Protein AF-A0AAP8PP35-F1 (afdb_monomer_lite)

Secondary structure (DSSP, 8-state):
-PPPPSSPPPEEEP-HHHHHHHHHHHHHHHHHHT-----------EEE--GGG--

Sequence (55 aa):
MAETVSPSITSLSIPKETLAKEAMRLAYKHIKDNDNQAYHICVNMELIERESARL

Organism: NCBI:txid29379

Foldseek 3Di:
DDDQDPPHDWDKAWPVVVVVVVVVVVVCCCVPVVDPDDDDDDTDIDTDDTPVPDD

InterPro domains:
  IPR028082 Periplasmic binding protein-like I [SSF53822] (1-53)
  IPR046335 Transcriptional regulator LacI/GalR-like, sensor domain [PF13377] (2-52)

Radius of gyration: 17.32 Å; chains: 1; bounding box: 39×14×46 Å

Structure (mmCIF, N/CA/C/O backbone):
data_AF-A0AAP8PP35-F1
#
_entry.id   AF-A0AAP8PP35-F1
#
loop_
_atom_site.group_PDB
_atom_site.id
_atom_site.type_symbol
_atom_site.label_atom_id
_atom_site.label_alt_id
_atom_site.label_comp_id
_atom_site.label_asym_id
_atom_site.label_entity_id
_atom_site.label_seq_id
_atom_site.pdbx_PDB_ins_code
_atom_site.Cartn_x
_atom_site.Cartn_y
_atom_site.Cartn_z
_atom_site.occupancy
_atom_site.B_iso_or_equiv
_atom_site.auth_seq_id
_atom_site.auth_comp_id
_atom_site.auth_asym_id
_atom_site.auth_atom_id
_atom_site.pdbx_PDB_model_num
ATOM 1 N N . MET A 1 1 ? 19.468 -7.342 3.484 1.00 46.75 1 MET A N 1
ATOM 2 C CA . MET A 1 1 ? 19.443 -6.317 2.418 1.00 46.75 1 MET A CA 1
ATOM 3 C C . MET A 1 1 ? 18.881 -6.983 1.177 1.00 46.75 1 MET A C 1
ATOM 5 O O . MET A 1 1 ? 19.218 -8.138 0.965 1.00 46.75 1 MET A O 1
ATOM 9 N N . ALA A 1 2 ? 17.979 -6.338 0.437 1.00 62.03 2 ALA A N 1
ATOM 10 C CA . ALA A 1 2 ? 17.505 -6.905 -0.825 1.00 62.03 2 ALA A CA 1
ATOM 11 C C . ALA A 1 2 ? 18.650 -6.845 -1.843 1.00 62.03 2 ALA A C 1
ATOM 13 O O . ALA A 1 2 ? 19.279 -5.796 -1.982 1.00 62.03 2 ALA A O 1
ATOM 14 N N . GLU A 1 3 ? 18.945 -7.962 -2.499 1.00 74.75 3 GLU A N 1
ATOM 15 C CA . GLU A 1 3 ? 19.944 -8.006 -3.564 1.00 74.75 3 GLU A CA 1
ATOM 16 C C . GLU A 1 3 ? 19.461 -7.161 -4.747 1.00 74.75 3 GLU A C 1
ATOM 18 O O . GLU A 1 3 ? 18.300 -7.233 -5.159 1.00 74.75 3 GLU A O 1
ATOM 23 N N . THR A 1 4 ? 20.342 -6.312 -5.271 1.00 80.75 4 THR A N 1
ATOM 24 C CA . THR A 1 4 ? 20.049 -5.491 -6.446 1.00 80.75 4 THR A CA 1
ATOM 25 C C . THR A 1 4 ? 20.249 -6.319 -7.708 1.00 80.75 4 THR A C 1
ATO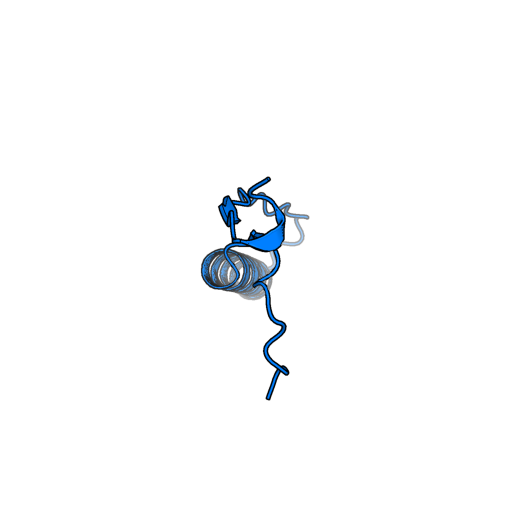M 27 O O . THR A 1 4 ? 21.339 -6.835 -7.944 1.00 80.75 4 THR A O 1
ATOM 30 N N . VAL A 1 5 ? 19.205 -6.417 -8.526 1.00 84.81 5 VAL A N 1
ATOM 31 C CA . VAL A 1 5 ? 19.219 -7.067 -9.844 1.00 84.81 5 VAL A CA 1
ATOM 32 C C . VAL A 1 5 ? 19.525 -6.054 -10.950 1.00 84.81 5 VAL A C 1
ATOM 34 O O . VAL A 1 5 ? 19.051 -4.919 -10.893 1.00 84.81 5 VAL A O 1
ATOM 37 N N . SER A 1 6 ? 20.313 -6.471 -11.948 1.00 87.25 6 SER A N 1
ATOM 38 C CA . SER A 1 6 ? 20.664 -5.683 -13.138 1.00 87.25 6 SER A CA 1
ATOM 39 C C . SER A 1 6 ? 20.308 -6.468 -14.415 1.00 87.25 6 SER A C 1
ATOM 41 O O . SER A 1 6 ? 20.703 -7.632 -14.513 1.00 87.25 6 SER A O 1
ATOM 43 N N . PRO A 1 7 ? 19.577 -5.881 -15.383 1.00 87.44 7 PRO A N 1
ATOM 44 C CA . PRO A 1 7 ? 19.000 -4.536 -15.348 1.00 87.44 7 PRO A CA 1
ATOM 45 C C . PRO A 1 7 ? 17.900 -4.405 -14.290 1.00 87.44 7 PRO A C 1
ATOM 47 O O . PRO A 1 7 ? 17.279 -5.388 -13.877 1.00 87.44 7 PRO A O 1
ATOM 50 N N . SER A 1 8 ? 17.655 -3.175 -13.842 1.00 90.88 8 SER A N 1
ATOM 51 C CA . SER A 1 8 ? 16.632 -2.938 -12.823 1.00 90.88 8 SER A CA 1
ATOM 52 C C . SER A 1 8 ? 15.241 -3.303 -13.356 1.00 90.88 8 SER A C 1
ATOM 54 O O . SER A 1 8 ? 14.873 -2.926 -14.470 1.00 90.88 8 SER A O 1
ATOM 56 N N . ILE A 1 9 ? 14.447 -4.008 -12.545 1.00 92.94 9 ILE A N 1
ATOM 57 C CA . ILE A 1 9 ? 13.157 -4.575 -12.968 1.00 92.94 9 ILE A CA 1
ATOM 58 C C . ILE A 1 9 ? 12.041 -3.528 -12.897 1.00 92.94 9 ILE A C 1
ATOM 60 O O . ILE A 1 9 ? 11.840 -2.901 -11.858 1.00 92.94 9 ILE A O 1
ATOM 64 N N . THR A 1 10 ? 11.282 -3.356 -13.978 1.00 94.31 10 THR A N 1
ATOM 65 C CA . THR A 1 10 ? 10.040 -2.562 -14.006 1.00 94.31 10 THR A CA 1
ATOM 66 C C . THR A 1 10 ? 9.016 -3.142 -13.033 1.00 94.31 10 THR A C 1
ATOM 68 O O . THR A 1 10 ? 8.778 -4.346 -13.024 1.00 94.31 10 THR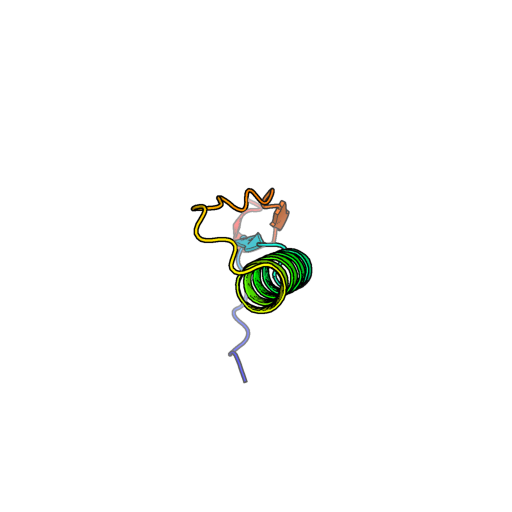 A O 1
ATOM 71 N N . SER A 1 11 ? 8.404 -2.304 -12.194 1.00 93.75 11 SER A N 1
ATOM 72 C CA . SER A 1 11 ? 7.537 -2.780 -11.107 1.00 93.75 11 SER A CA 1
ATOM 73 C C . SER A 1 11 ? 6.331 -1.886 -10.874 1.00 93.75 11 SER A C 1
ATOM 75 O O . SER A 1 11 ? 6.426 -0.673 -11.036 1.00 93.75 11 SER A O 1
ATOM 77 N N . LEU A 1 12 ? 5.252 -2.454 -10.340 1.00 95.00 12 LEU A N 1
ATOM 78 C CA . LEU A 1 12 ? 4.176 -1.677 -9.729 1.00 95.00 12 LEU A CA 1
ATOM 79 C C . LEU A 1 12 ? 4.554 -1.304 -8.291 1.00 95.00 12 LEU A C 1
ATOM 81 O O . LEU A 1 12 ? 4.827 -2.166 -7.456 1.00 95.00 12 LEU A O 1
ATOM 85 N N . SER A 1 13 ? 4.586 -0.008 -8.016 1.00 94.25 13 SER A N 1
ATOM 86 C CA . SER A 1 13 ? 4.779 0.551 -6.688 1.00 94.25 13 SER A CA 1
ATOM 87 C C . SER A 1 13 ? 3.436 0.770 -6.016 1.00 94.25 13 SER A C 1
ATOM 89 O O . SER A 1 13 ? 2.532 1.396 -6.567 1.00 94.25 13 SER A O 1
ATOM 91 N N . ILE A 1 14 ? 3.322 0.260 -4.797 1.00 94.38 14 ILE A N 1
ATOM 92 C CA . ILE A 1 14 ? 2.185 0.516 -3.918 1.00 94.38 14 ILE A CA 1
ATOM 93 C C . ILE A 1 14 ? 2.604 1.647 -2.972 1.00 94.38 14 ILE A C 1
ATOM 95 O O . ILE A 1 14 ? 3.696 1.556 -2.398 1.00 94.38 14 ILE A O 1
ATOM 99 N N . PRO A 1 15 ? 1.773 2.679 -2.742 1.00 94.31 15 PRO A N 1
ATOM 100 C CA . PRO A 1 15 ? 2.075 3.751 -1.795 1.00 94.31 15 PRO A CA 1
ATOM 101 C C . PRO A 1 15 ? 1.972 3.233 -0.350 1.00 94.31 15 PRO A C 1
ATOM 103 O O . PRO A 1 15 ? 0.970 3.419 0.342 1.00 94.31 15 PRO A O 1
ATOM 106 N N . LYS A 1 16 ? 3.024 2.538 0.105 1.00 93.38 16 LYS A N 1
ATOM 107 C CA . LYS A 1 16 ? 3.069 1.808 1.387 1.00 93.38 16 LYS A CA 1
ATOM 108 C C . LYS A 1 16 ? 2.786 2.709 2.584 1.00 93.38 16 LYS A C 1
ATOM 110 O O . LYS A 1 16 ? 2.094 2.294 3.506 1.00 93.38 16 LYS A O 1
ATOM 115 N N . GLU A 1 17 ? 3.308 3.932 2.564 1.00 94.31 17 GLU A N 1
ATOM 116 C CA . GLU A 1 17 ? 3.120 4.886 3.656 1.00 94.31 17 GLU A CA 1
ATOM 117 C C . GLU A 1 17 ? 1.657 5.330 3.772 1.00 94.31 17 GLU A C 1
ATOM 119 O O . GLU A 1 17 ? 1.093 5.300 4.863 1.00 94.31 17 GLU A O 1
ATOM 124 N N . THR A 1 18 ? 1.019 5.674 2.650 1.00 93.38 18 THR A N 1
ATOM 125 C CA . THR A 1 18 ? -0.407 6.030 2.612 1.00 93.38 18 THR A CA 1
ATOM 126 C C . THR A 1 18 ? -1.271 4.866 3.081 1.00 93.38 18 THR A C 1
ATOM 128 O O . THR A 1 18 ? -2.135 5.049 3.935 1.00 93.38 18 THR A O 1
ATOM 131 N N . LEU A 1 19 ? -0.994 3.654 2.586 1.00 95.12 19 LEU A N 1
ATOM 132 C CA . LEU A 1 19 ? -1.720 2.452 2.991 1.00 95.12 19 LEU A CA 1
ATOM 133 C C . LEU A 1 19 ? -1.599 2.198 4.502 1.00 95.12 19 LEU A C 1
ATOM 135 O O . LEU A 1 19 ? -2.602 1.938 5.163 1.00 95.12 19 LEU A O 1
ATOM 139 N N . ALA A 1 20 ? -0.392 2.316 5.060 1.00 95.56 20 ALA A N 1
ATOM 140 C CA . ALA A 1 20 ? -0.158 2.129 6.488 1.00 95.56 20 ALA A CA 1
ATOM 141 C C . ALA A 1 20 ? -0.873 3.192 7.339 1.00 95.56 20 ALA A C 1
ATOM 143 O O . ALA A 1 20 ? -1.486 2.856 8.352 1.00 95.56 20 ALA A O 1
ATOM 144 N N . LYS A 1 21 ? -0.840 4.464 6.918 1.00 96.38 21 LYS A N 1
ATOM 145 C CA . LYS A 1 21 ? -1.534 5.560 7.612 1.00 96.38 21 LYS A CA 1
ATOM 146 C C . LYS A 1 21 ? -3.047 5.350 7.634 1.00 96.38 21 LYS A C 1
ATOM 148 O O . LYS A 1 21 ? -3.649 5.471 8.699 1.00 96.38 21 LYS A O 1
ATOM 153 N N . GLU A 1 22 ? -3.651 4.984 6.505 1.00 95.88 22 GLU A N 1
ATOM 154 C CA . GLU A 1 22 ? -5.095 4.731 6.440 1.00 95.88 22 GLU A CA 1
ATOM 155 C C . GLU A 1 22 ? -5.507 3.504 7.258 1.00 95.88 22 GLU A C 1
ATOM 157 O O . GLU A 1 22 ? -6.489 3.565 7.999 1.00 95.88 22 GLU A O 1
ATOM 162 N N . ALA A 1 23 ? -4.724 2.422 7.207 1.00 95.81 23 ALA A N 1
ATOM 163 C CA . ALA A 1 23 ? -4.972 1.240 8.030 1.00 95.81 23 ALA A CA 1
ATOM 164 C C . ALA A 1 23 ? -4.936 1.578 9.530 1.00 95.81 23 ALA A C 1
ATOM 166 O O . ALA A 1 23 ? -5.847 1.208 10.272 1.00 95.81 23 ALA A O 1
ATOM 167 N N . MET A 1 24 ? -3.933 2.345 9.971 1.00 97.12 24 MET A N 1
ATOM 168 C CA . MET A 1 24 ? -3.823 2.784 11.366 1.00 97.12 24 MET A CA 1
ATOM 169 C C . MET A 1 24 ? -4.961 3.716 11.779 1.00 97.12 24 MET A C 1
ATOM 171 O O . MET A 1 24 ? -5.497 3.579 12.879 1.00 97.12 24 MET A O 1
ATOM 175 N N . ARG A 1 25 ? -5.364 4.643 10.904 1.00 95.94 25 ARG A N 1
ATOM 176 C CA . ARG A 1 25 ? -6.489 5.549 11.157 1.00 95.94 25 ARG A CA 1
ATOM 177 C C . ARG A 1 25 ? -7.790 4.774 11.371 1.00 95.94 25 ARG A C 1
ATOM 179 O O . ARG A 1 25 ? -8.525 5.077 12.310 1.00 95.94 25 ARG A O 1
ATOM 186 N N . LEU A 1 26 ? -8.066 3.776 10.530 1.00 95.62 26 LEU A N 1
ATOM 187 C CA . LEU A 1 26 ? -9.261 2.935 10.643 1.00 95.62 26 LEU A CA 1
ATOM 188 C C . LEU A 1 26 ? -9.219 2.038 11.885 1.00 95.62 26 LEU A C 1
ATOM 190 O O . LEU A 1 26 ? -10.216 1.958 12.598 1.00 95.62 26 LEU A O 1
ATOM 194 N N . ALA A 1 27 ? -8.068 1.437 12.197 1.00 95.19 27 ALA A N 1
ATOM 195 C CA . ALA A 1 27 ? -7.897 0.650 13.418 1.00 95.19 27 ALA A CA 1
ATOM 196 C C . ALA A 1 27 ? -8.125 1.499 14.680 1.00 95.19 27 ALA A C 1
ATOM 198 O O . ALA A 1 27 ? -8.833 1.085 15.597 1.00 95.19 27 ALA A O 1
ATOM 199 N N . TYR A 1 28 ? -7.584 2.720 14.710 1.00 96.00 28 TYR A N 1
ATOM 200 C CA . TYR A 1 28 ? -7.806 3.650 15.815 1.00 96.00 28 TYR A CA 1
ATOM 201 C C . TYR A 1 28 ? -9.280 4.047 15.947 1.00 96.00 28 TYR A C 1
ATOM 203 O O . TYR A 1 28 ? -9.805 4.061 17.057 1.00 96.00 28 TYR A O 1
ATOM 211 N N . LYS A 1 29 ? -9.959 4.325 14.826 1.00 95.25 29 LYS A N 1
ATOM 212 C CA . LYS A 1 29 ? -11.398 4.617 14.809 1.00 95.25 29 LYS A CA 1
ATOM 213 C C . LYS A 1 29 ? -12.213 3.451 15.378 1.00 95.25 29 LYS A C 1
ATOM 215 O O . LYS A 1 29 ? -13.048 3.669 16.247 1.00 95.25 29 LYS A O 1
ATOM 220 N N . HIS A 1 30 ? -11.915 2.224 14.950 1.00 95.00 30 HIS A N 1
ATOM 221 C CA . HIS A 1 30 ? -12.570 1.009 15.439 1.00 95.00 30 HIS A CA 1
ATOM 222 C C . HIS A 1 30 ? -12.462 0.882 16.965 1.00 95.00 30 HIS A C 1
ATOM 224 O O . HIS A 1 30 ? -13.462 0.661 17.639 1.00 95.00 30 HIS A O 1
ATOM 230 N N . ILE A 1 31 ? -11.266 1.104 17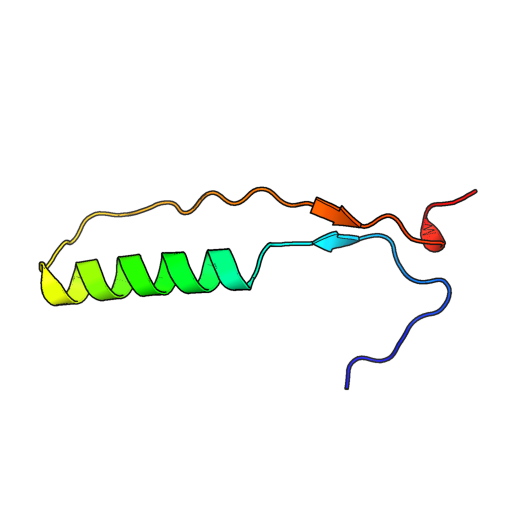.521 1.00 95.44 31 ILE A N 1
ATOM 231 C CA . ILE A 1 31 ? -11.020 1.016 18.967 1.00 95.44 31 ILE A CA 1
ATOM 232 C C . ILE A 1 31 ? -11.690 2.166 19.730 1.00 95.44 31 ILE A C 1
ATOM 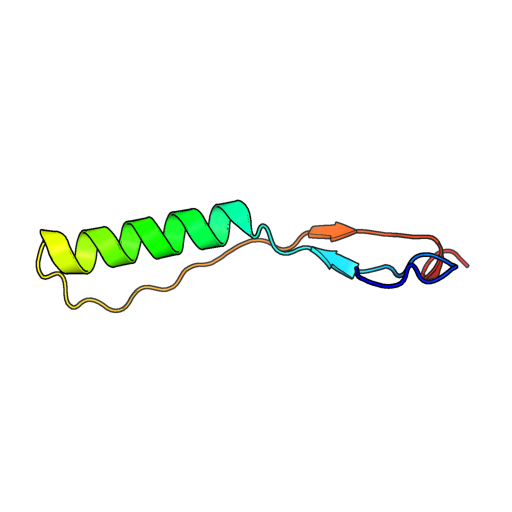234 O O . ILE A 1 31 ? -12.306 1.941 20.768 1.00 95.44 31 ILE A O 1
ATOM 238 N N . LYS A 1 32 ? -11.546 3.405 19.246 1.00 97.06 32 LYS A N 1
ATOM 239 C CA . LYS A 1 32 ? -12.012 4.604 19.955 1.00 97.06 32 LYS A CA 1
ATOM 240 C C . LYS A 1 32 ? -13.531 4.741 19.934 1.00 97.06 32 LYS A C 1
ATOM 242 O O . LYS A 1 32 ? -14.124 5.061 20.961 1.00 97.06 32 LYS A O 1
ATOM 247 N N . ASP A 1 33 ? -14.133 4.511 18.773 1.00 96.19 33 ASP A N 1
ATOM 248 C CA . ASP A 1 33 ? -15.555 4.756 18.536 1.00 96.19 33 ASP A CA 1
ATOM 249 C C . ASP A 1 33 ? -16.388 3.462 18.653 1.00 96.19 33 ASP A C 1
ATOM 251 O O . ASP A 1 33 ? -17.603 3.496 18.470 1.00 96.19 33 ASP A O 1
ATOM 255 N N . ASN A 1 34 ? -15.745 2.323 18.963 1.00 92.44 34 ASN A N 1
ATOM 256 C CA . ASN A 1 34 ? -16.339 0.978 18.960 1.00 92.44 34 ASN A CA 1
ATOM 257 C C . ASN A 1 34 ? -17.049 0.657 17.626 1.00 92.44 34 ASN A C 1
ATOM 259 O O . ASN A 1 34 ? -18.138 0.077 17.574 1.00 92.44 34 ASN A O 1
ATOM 263 N N . ASP A 1 35 ? -16.447 1.127 16.534 1.00 93.00 35 ASP A N 1
ATOM 264 C CA . ASP A 1 35 ? -17.035 1.162 15.200 1.00 93.00 35 ASP A CA 1
ATOM 265 C C . ASP A 1 35 ? -16.816 -0.157 14.453 1.00 93.00 35 ASP A C 1
ATOM 267 O O . ASP A 1 35 ? -15.799 -0.341 13.793 1.00 93.00 35 ASP A O 1
ATOM 271 N N . ASN A 1 36 ? -17.795 -1.060 14.511 1.00 90.25 36 ASN A N 1
ATOM 272 C CA . ASN A 1 36 ? -17.725 -2.400 13.913 1.00 90.25 36 ASN A CA 1
ATOM 273 C C . ASN A 1 36 ? -17.978 -2.468 12.395 1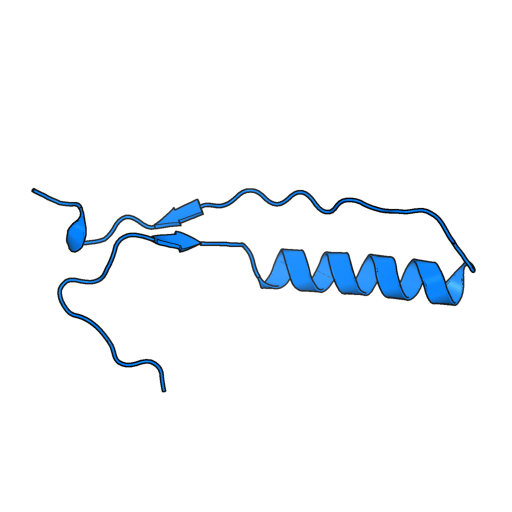.00 90.25 36 ASN A C 1
ATOM 275 O O . ASN A 1 36 ? -18.253 -3.548 11.867 1.00 90.25 36 ASN A O 1
ATOM 279 N N . GLN A 1 37 ? -17.920 -1.347 11.675 1.00 93.06 37 GLN A N 1
ATOM 280 C CA . GLN A 1 37 ? -18.092 -1.370 10.224 1.00 93.06 37 GLN A CA 1
ATOM 281 C C . GLN A 1 37 ? -16.876 -1.962 9.501 1.00 93.06 37 GLN A C 1
ATOM 283 O O . GLN A 1 37 ? -15.725 -1.783 9.900 1.00 93.06 37 GLN A O 1
ATOM 288 N N . ALA A 1 38 ? -17.145 -2.650 8.390 1.00 90.69 38 ALA A N 1
ATOM 289 C CA . ALA A 1 38 ? -16.113 -3.094 7.465 1.00 90.69 38 ALA A CA 1
ATOM 290 C C . ALA A 1 38 ? -15.725 -1.947 6.522 1.00 90.69 38 ALA A C 1
ATOM 292 O O . ALA A 1 38 ? -16.588 -1.291 5.939 1.00 90.69 38 ALA A O 1
ATOM 293 N N . TYR A 1 39 ? -14.421 -1.738 6.345 1.00 91.25 39 TYR A N 1
ATOM 294 C CA . TYR A 1 39 ? -13.868 -0.682 5.500 1.00 91.25 39 TYR A CA 1
ATOM 295 C C . TYR A 1 39 ? -13.010 -1.260 4.376 1.00 91.25 39 TYR A C 1
ATOM 297 O O . TYR A 1 39 ? -12.277 -2.229 4.575 1.00 91.25 39 TYR A O 1
ATOM 305 N N . HIS A 1 40 ? -13.049 -0.611 3.213 1.00 94.00 40 HIS A N 1
ATOM 306 C CA . HIS A 1 40 ? -12.145 -0.879 2.097 1.00 94.00 40 HIS A CA 1
ATOM 307 C C . HIS A 1 40 ? -11.189 0.298 1.913 1.00 94.00 40 HIS A C 1
ATOM 309 O O . HIS A 1 40 ? -11.622 1.447 1.831 1.00 94.00 40 HIS A O 1
ATOM 315 N N . ILE A 1 41 ? -9.890 0.009 1.826 1.00 92.19 41 ILE A N 1
ATOM 316 C CA . ILE A 1 41 ? -8.870 0.997 1.472 1.00 92.19 41 ILE A CA 1
ATOM 317 C C . ILE A 1 41 ? -8.518 0.789 0.000 1.00 92.19 41 ILE A C 1
ATOM 319 O O . ILE A 1 41 ? -7.969 -0.249 -0.367 1.00 92.19 41 ILE A O 1
ATOM 323 N N . CYS A 1 42 ? -8.812 1.784 -0.832 1.00 92.75 42 CYS A N 1
ATOM 324 C CA . CYS A 1 42 ? -8.410 1.804 -2.234 1.00 92.75 42 CYS A CA 1
ATOM 325 C C . CYS A 1 42 ? -7.193 2.718 -2.391 1.00 92.75 42 CYS A C 1
ATOM 327 O O . CYS A 1 42 ? -7.248 3.888 -2.017 1.00 92.75 42 CYS A O 1
ATOM 329 N N . VAL A 1 43 ? -6.104 2.195 -2.955 1.00 91.81 43 VAL A N 1
ATOM 330 C CA . VAL A 1 43 ? -4.905 2.977 -3.279 1.00 91.81 43 VAL A CA 1
ATOM 331 C C . VAL A 1 43 ? -4.556 2.815 -4.749 1.00 91.81 43 VAL A C 1
ATOM 333 O O . VAL A 1 43 ? -4.629 1.715 -5.296 1.00 91.81 43 VAL A O 1
ATOM 336 N N . ASN A 1 44 ? -4.151 3.915 -5.379 1.00 93.69 44 ASN A N 1
ATOM 337 C CA . ASN A 1 44 ? -3.647 3.885 -6.744 1.00 93.69 44 ASN A CA 1
ATOM 338 C C . ASN A 1 44 ? -2.199 3.392 -6.733 1.00 93.69 44 ASN A C 1
ATOM 340 O O . ASN A 1 44 ? -1.381 3.872 -5.948 1.00 93.69 44 ASN A O 1
ATOM 344 N N . MET A 1 45 ? -1.904 2.420 -7.592 1.00 95.06 45 MET A N 1
ATOM 345 C CA . MET A 1 45 ? -0.543 1.943 -7.818 1.00 95.06 45 MET A CA 1
ATOM 346 C C . MET A 1 45 ? 0.119 2.767 -8.915 1.00 95.06 45 MET A C 1
ATOM 348 O O . MET A 1 45 ? -0.540 3.207 -9.856 1.00 95.06 45 MET A O 1
ATOM 352 N N . GLU A 1 46 ? 1.431 2.915 -8.815 1.00 94.50 46 GLU A N 1
ATOM 353 C CA . GLU A 1 46 ? 2.240 3.619 -9.804 1.00 94.50 46 GLU A CA 1
ATOM 354 C C . GLU A 1 46 ? 3.130 2.624 -10.544 1.00 94.50 46 GLU A C 1
ATOM 356 O O . GLU A 1 46 ? 3.825 1.817 -9.925 1.00 94.50 46 GLU A O 1
ATOM 361 N N . LEU A 1 47 ? 3.133 2.673 -11.875 1.00 94.75 47 LEU A N 1
ATOM 362 C CA . LEU A 1 47 ? 4.102 1.924 -12.665 1.00 94.75 47 LEU A CA 1
ATOM 363 C C . LEU A 1 47 ? 5.456 2.633 -12.598 1.00 94.75 47 LEU A C 1
ATOM 365 O O . LEU A 1 47 ? 5.592 3.766 -13.050 1.00 94.75 47 LEU A O 1
ATOM 369 N N . ILE A 1 48 ? 6.466 1.950 -12.064 1.00 93.69 48 ILE A N 1
ATOM 370 C CA . ILE A 1 48 ? 7.855 2.400 -12.129 1.00 93.69 48 ILE A CA 1
ATOM 371 C C . ILE A 1 48 ? 8.535 1.661 -13.273 1.00 93.69 48 ILE A C 1
ATOM 373 O O . ILE A 1 48 ? 8.973 0.517 -13.115 1.00 93.69 48 ILE A O 1
ATOM 377 N N . GLU A 1 49 ? 8.622 2.333 -14.415 1.00 93.19 49 GLU A N 1
ATOM 378 C CA . GLU A 1 49 ? 9.371 1.859 -15.574 1.00 93.19 49 GLU A CA 1
ATOM 379 C C . GLU A 1 49 ? 10.876 1.887 -15.308 1.00 93.19 49 GLU A C 1
ATOM 381 O O . GLU A 1 49 ? 11.431 2.865 -14.802 1.00 93.19 49 GLU A O 1
ATOM 386 N N . ARG A 1 50 ? 11.549 0.794 -15.664 1.00 92.62 50 ARG A N 1
ATOM 387 C CA . ARG A 1 50 ? 12.999 0.628 -15.557 1.00 92.62 50 ARG A CA 1
ATOM 388 C C . ARG A 1 50 ? 13.556 -0.029 -16.819 1.00 92.62 50 ARG A C 1
ATOM 390 O O . ARG A 1 50 ? 12.829 -0.342 -17.760 1.00 92.62 50 ARG A O 1
ATOM 397 N N . GLU A 1 51 ? 14.867 -0.230 -16.829 1.00 92.25 51 GLU A N 1
ATOM 398 C CA . GLU A 1 51 ? 15.645 -0.783 -17.943 1.00 92.25 51 GLU A CA 1
ATOM 399 C C . GLU A 1 51 ? 15.087 -2.108 -18.472 1.00 92.25 51 GLU A C 1
ATOM 401 O O . GLU A 1 51 ? 15.087 -2.320 -19.676 1.00 92.25 51 GLU A O 1
ATOM 406 N N . SER A 1 52 ? 14.537 -2.967 -17.606 1.00 90.50 52 SER A N 1
ATOM 407 C CA . SER A 1 52 ? 14.027 -4.280 -18.018 1.00 90.50 52 SER A CA 1
ATOM 408 C C . SER A 1 52 ? 12.850 -4.247 -19.004 1.00 90.50 52 SER A C 1
ATOM 410 O O . SER A 1 52 ? 12.476 -5.300 -19.511 1.00 90.50 52 SER A O 1
ATOM 412 N N . ALA A 1 53 ? 12.201 -3.095 -19.202 1.00 88.56 53 ALA A N 1
ATOM 413 C CA . ALA A 1 53 ? 11.079 -2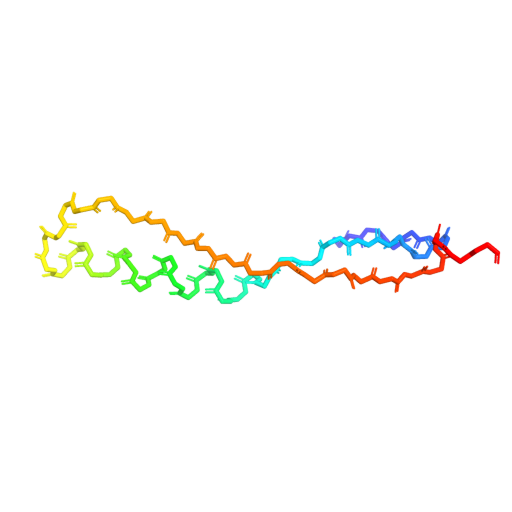.935 -20.133 1.00 88.56 53 ALA A CA 1
ATOM 414 C C . ALA A 1 53 ? 11.422 -2.050 -21.343 1.00 88.56 53 ALA A C 1
ATOM 416 O O . ALA A 1 53 ? 10.571 -1.838 -22.205 1.00 88.56 53 ALA A O 1
ATOM 417 N N . ARG A 1 54 ? 12.653 -1.527 -21.414 1.00 82.25 54 ARG A N 1
ATOM 418 C CA . ARG A 1 54 ? 13.133 -0.754 -22.561 1.00 82.25 54 ARG A CA 1
ATOM 419 C C . ARG A 1 54 ? 13.765 -1.733 -23.555 1.00 82.25 54 ARG A C 1
ATOM 421 O O . ARG A 1 54 ? 14.764 -2.362 -23.219 1.00 82.25 54 ARG A O 1
ATOM 428 N N . LEU A 1 55 ? 13.129 -1.897 -24.719 1.00 61.44 55 LEU A N 1
ATOM 429 C CA . LEU A 1 55 ? 13.644 -2.668 -25.861 1.00 61.44 55 LEU A CA 1
ATOM 430 C C . LEU A 1 55 ? 14.745 -1.899 -26.596 1.00 61.44 55 LEU A C 1
ATOM 432 O O . LEU A 1 55 ? 14.589 -0.663 -26.738 1.00 61.44 55 LEU A O 1
#

pLDDT: mean 90.66, std 9.27, range [46.75, 97.12]